Protein AF-A0A534NBB2-F1 (afdb_monomer_lite)

Secondary structure (DSSP, 8-state):
----------------------------------------------PPEEEEEEESS-TTTHHHHHHHHHHS-S-EEEEEEE----SSHHHHHHHHHHTT-

pLDDT: mean 70.4, std 22.61, range [32.28, 94.25]

Sequence (101 aa):
MDRPASGHGATRAGCRGVSEQDKRSRQWRFQPFRLCPRTQKARIRAVKLSILVPVFNEAKSLEIAIRRVRSVRLPKEIIVIDDGSTDGSRQILERLQREAR

Structure (mmCIF, N/CA/C/O backbone):
data_AF-A0A534NBB2-F1
#
_entry.id   AF-A0A534NBB2-F1
#
loop_
_atom_site.group_PDB
_atom_site.id
_atom_site.type_symbol
_atom_site.label_atom_id
_atom_site.label_alt_id
_atom_site.label_comp_id
_atom_site.label_asym_id
_atom_site.label_entity_id
_atom_site.label_seq_id
_atom_site.pdbx_PDB_ins_code
_atom_site.Cartn_x
_atom_site.Cartn_y
_atom_site.Cartn_z
_atom_site.occupancy
_atom_site.B_iso_or_equiv
_atom_site.auth_seq_id
_atom_site.auth_comp_id
_atom_site.auth_asym_id
_atom_site.auth_atom_id
_atom_site.pdbx_PDB_model_num
ATOM 1 N N . MET A 1 1 ? 17.155 -41.235 -82.543 1.00 44.22 1 MET A N 1
ATOM 2 C CA . MET A 1 1 ? 18.599 -41.374 -82.306 1.00 44.22 1 MET A CA 1
ATOM 3 C C . MET A 1 1 ? 18.851 -41.139 -80.835 1.00 44.22 1 MET A C 1
ATOM 5 O O . MET A 1 1 ? 18.286 -40.210 -80.278 1.00 44.22 1 MET A O 1
ATOM 9 N N . ASP A 1 2 ? 19.630 -42.053 -80.274 1.00 46.06 2 ASP A N 1
ATOM 10 C CA . ASP A 1 2 ? 20.335 -42.019 -78.996 1.00 46.06 2 ASP A CA 1
ATOM 11 C C . ASP A 1 2 ? 19.592 -42.072 -77.656 1.00 46.06 2 ASP A C 1
ATOM 13 O O . ASP A 1 2 ? 18.467 -41.628 -77.454 1.00 46.06 2 ASP A O 1
ATOM 17 N N . ARG A 1 3 ? 20.282 -42.807 -76.783 1.00 39.81 3 ARG A N 1
ATOM 18 C CA . ARG A 1 3 ? 19.869 -43.550 -75.596 1.00 39.81 3 ARG A CA 1
ATOM 19 C C . ARG A 1 3 ? 19.894 -42.693 -74.315 1.00 39.81 3 ARG A C 1
ATOM 21 O O . ARG A 1 3 ? 20.428 -41.590 -74.322 1.00 39.81 3 ARG A O 1
ATOM 28 N N . PRO A 1 4 ? 19.350 -43.234 -73.207 1.00 54.62 4 PRO A N 1
ATOM 29 C CA . PRO A 1 4 ? 19.020 -42.521 -71.979 1.00 54.62 4 PRO A CA 1
ATOM 30 C C . PRO A 1 4 ? 20.171 -42.491 -70.963 1.00 54.62 4 PRO A C 1
ATOM 32 O O . PRO A 1 4 ? 21.079 -43.318 -70.995 1.00 54.62 4 PRO A O 1
ATOM 35 N N . ALA A 1 5 ? 20.048 -41.606 -69.977 1.00 46.16 5 ALA A N 1
ATOM 36 C CA . ALA A 1 5 ? 20.725 -41.673 -68.684 1.00 46.16 5 ALA A CA 1
ATOM 37 C C . ALA A 1 5 ? 19.787 -41.010 -67.657 1.00 46.16 5 ALA A C 1
ATOM 39 O O . ALA A 1 5 ? 19.167 -40.004 -67.974 1.00 46.16 5 ALA A O 1
ATOM 40 N N . SER A 1 6 ? 19.5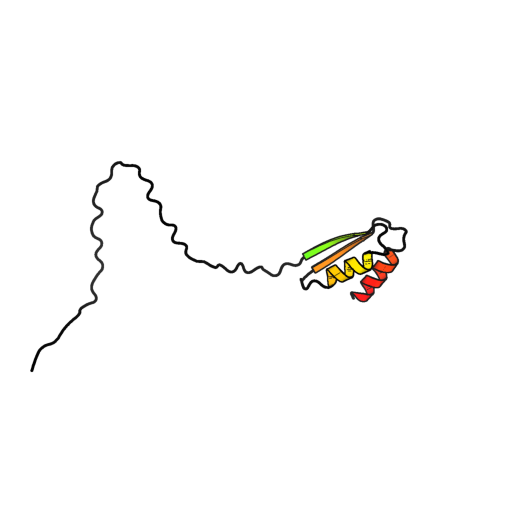87 -41.446 -66.419 1.00 44.94 6 SER A N 1
ATOM 41 C CA . SER A 1 6 ? 20.054 -42.591 -65.636 1.00 44.94 6 SER A CA 1
ATOM 42 C C . SER A 1 6 ? 19.583 -42.326 -64.196 1.00 44.94 6 SER A C 1
ATOM 44 O O . SER A 1 6 ? 19.673 -41.183 -63.755 1.00 44.94 6 SER A O 1
ATOM 46 N N . GLY A 1 7 ? 19.179 -43.360 -63.447 1.00 36.94 7 GLY A N 1
ATOM 47 C CA . GLY A 1 7 ? 19.052 -43.311 -61.974 1.00 36.94 7 GLY A CA 1
ATOM 48 C C . GLY A 1 7 ? 17.633 -43.605 -61.482 1.00 36.94 7 GLY A C 1
ATOM 49 O O . GLY A 1 7 ? 16.835 -42.688 -61.360 1.00 36.94 7 GLY A O 1
ATOM 50 N N . HIS A 1 8 ? 17.200 -44.868 -61.367 1.00 33.50 8 HIS A N 1
ATOM 51 C CA . HIS A 1 8 ? 17.470 -45.799 -60.247 1.00 33.50 8 HIS A CA 1
ATOM 52 C C . HIS A 1 8 ? 17.150 -45.156 -58.885 1.00 33.50 8 HIS A C 1
ATOM 54 O O . HIS A 1 8 ? 17.753 -44.160 -58.519 1.00 33.50 8 HIS A O 1
ATOM 60 N N . GLY A 1 9 ? 16.250 -45.656 -58.048 1.00 33.12 9 GLY A N 1
ATOM 61 C CA . GLY A 1 9 ? 15.703 -46.999 -57.934 1.00 33.12 9 GLY A CA 1
ATOM 62 C C . GLY A 1 9 ? 15.494 -47.229 -56.441 1.00 33.12 9 GLY A C 1
ATOM 63 O O . GLY A 1 9 ? 16.452 -47.316 -55.678 1.00 33.12 9 GLY A O 1
ATOM 64 N N . ALA A 1 10 ? 14.238 -47.256 -56.011 1.00 44.78 10 ALA A N 1
ATOM 65 C CA . ALA A 1 10 ? 13.882 -47.623 -54.654 1.00 44.78 10 ALA A CA 1
ATOM 66 C C . ALA A 1 10 ? 14.076 -49.133 -54.484 1.00 44.78 10 ALA A C 1
ATOM 68 O O . ALA A 1 10 ? 13.303 -49.896 -55.050 1.00 44.78 10 ALA A O 1
ATOM 69 N N . TH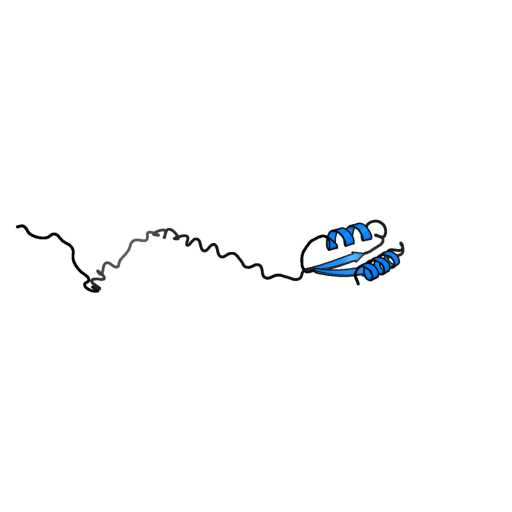R A 1 11 ? 15.046 -49.574 -53.676 1.00 36.19 11 THR A N 1
ATOM 70 C CA . THR A 1 11 ? 15.009 -50.923 -53.091 1.00 36.19 11 THR A CA 1
ATOM 71 C C . THR A 1 11 ? 15.746 -51.026 -51.758 1.00 36.19 11 THR A C 1
ATOM 73 O O . THR A 1 11 ? 16.954 -50.837 -51.681 1.00 36.19 11 THR A O 1
ATOM 76 N N . ARG A 1 12 ? 14.962 -51.498 -50.784 1.00 35.81 12 ARG A N 1
ATOM 77 C CA . ARG A 1 12 ? 15.247 -52.527 -49.772 1.00 35.81 12 ARG A CA 1
ATOM 78 C C . ARG A 1 12 ? 16.215 -52.237 -48.622 1.00 35.81 12 ARG A C 1
ATOM 80 O O . ARG A 1 12 ? 17.417 -52.054 -48.765 1.00 35.81 12 ARG A O 1
ATOM 87 N N . ALA A 1 13 ? 15.608 -52.404 -47.448 1.00 47.81 13 ALA A N 1
ATOM 88 C CA . ALA A 1 13 ? 16.199 -52.840 -46.200 1.00 47.81 13 ALA A CA 1
ATOM 89 C C . ALA A 1 13 ? 17.276 -53.920 -46.384 1.00 47.81 13 ALA A C 1
ATOM 91 O O . ALA A 1 13 ? 17.102 -54.889 -47.125 1.00 47.81 13 ALA A O 1
ATOM 92 N N . GLY A 1 14 ? 18.355 -53.766 -45.626 1.00 35.59 14 GLY A N 1
ATOM 93 C CA . GLY A 1 14 ? 19.404 -54.759 -45.484 1.00 35.59 14 GLY A CA 1
ATOM 94 C C . GLY A 1 14 ? 20.122 -54.558 -44.160 1.00 35.59 14 GLY A C 1
ATOM 95 O O . GLY A 1 14 ? 21.152 -53.895 -44.107 1.00 35.59 14 GLY A O 1
ATOM 96 N N . CYS A 1 15 ? 19.574 -55.134 -43.089 1.00 41.75 15 CYS A N 1
ATOM 97 C CA . CYS A 1 15 ? 20.339 -55.435 -41.886 1.00 41.75 15 CYS A CA 1
ATOM 98 C C . CYS A 1 15 ? 21.465 -56.397 -42.278 1.00 41.75 15 CYS A C 1
ATOM 100 O O . CYS A 1 15 ? 21.186 -57.513 -42.714 1.00 41.75 15 CYS A O 1
ATOM 102 N N . ARG A 1 16 ? 22.728 -55.987 -42.135 1.00 39.84 16 ARG A N 1
ATOM 103 C CA . ARG A 1 16 ? 23.869 -56.904 -42.197 1.00 39.84 16 ARG A CA 1
ATOM 104 C C . ARG A 1 16 ? 24.929 -56.517 -41.174 1.00 39.84 16 ARG A C 1
ATOM 106 O O . ARG A 1 16 ? 25.511 -55.445 -41.266 1.00 39.84 16 ARG A O 1
ATOM 113 N N . GLY A 1 17 ? 25.180 -57.457 -40.265 1.00 40.16 17 GLY A N 1
ATOM 114 C CA . GLY A 1 17 ? 26.494 -57.705 -39.681 1.00 40.16 17 GLY A CA 1
ATOM 115 C C . GLY A 1 17 ? 26.858 -56.879 -38.457 1.00 40.16 17 GLY A C 1
ATOM 116 O O . GLY A 1 17 ? 27.567 -55.886 -38.566 1.00 40.16 17 GLY A O 1
ATOM 117 N N . VAL A 1 18 ? 26.473 -57.366 -37.278 1.00 46.41 18 VAL A N 1
ATOM 118 C CA . VAL A 1 18 ? 27.277 -57.165 -36.067 1.00 46.41 18 VAL A CA 1
ATOM 119 C C . VAL A 1 18 ? 28.523 -58.031 -36.248 1.00 46.41 18 VAL A C 1
ATOM 121 O O . VAL A 1 18 ? 28.411 -59.254 -36.255 1.00 46.41 18 VAL A O 1
ATOM 124 N N . SER A 1 19 ? 29.690 -57.420 -36.465 1.00 39.44 19 SER A N 1
ATOM 125 C CA . SER A 1 19 ? 30.956 -58.145 -36.381 1.00 39.44 19 SER A CA 1
ATOM 126 C C . SER A 1 19 ? 31.465 -58.111 -34.948 1.00 39.44 19 SER A C 1
ATOM 128 O O . SER A 1 19 ? 31.729 -57.060 -34.363 1.00 39.44 19 SER A O 1
ATOM 130 N N . GLU A 1 20 ? 31.579 -59.318 -34.433 1.00 53.78 20 GLU A N 1
ATOM 131 C CA . GLU A 1 20 ? 32.009 -59.777 -33.129 1.00 53.78 20 GLU A CA 1
ATOM 132 C C . GLU A 1 20 ? 33.484 -59.445 -32.860 1.00 53.78 20 GLU A C 1
ATOM 134 O O . GLU A 1 20 ? 34.362 -60.297 -32.918 1.00 53.78 20 GLU A O 1
ATOM 139 N N . GLN A 1 21 ? 33.777 -58.174 -32.594 1.00 48.97 21 GLN A N 1
ATOM 140 C CA . GLN A 1 21 ? 35.033 -57.765 -31.958 1.00 48.97 21 GLN A CA 1
ATOM 141 C C . GLN A 1 21 ? 34.726 -56.938 -30.713 1.00 48.97 21 GLN A C 1
ATOM 143 O O . GLN A 1 21 ? 35.084 -55.774 -30.551 1.00 48.97 21 GLN A O 1
ATOM 148 N N . ASP A 1 22 ? 34.027 -57.618 -29.811 1.00 43.59 22 ASP A N 1
ATOM 149 C CA . ASP A 1 22 ? 34.172 -57.433 -28.381 1.00 43.59 22 ASP A CA 1
ATOM 150 C C . ASP A 1 22 ? 35.614 -57.796 -27.996 1.00 43.59 22 ASP A C 1
ATOM 152 O O . ASP A 1 22 ? 36.012 -58.955 -28.120 1.00 43.59 22 ASP A O 1
ATOM 156 N N . LYS A 1 23 ? 36.403 -56.806 -27.563 1.00 40.84 23 LYS A N 1
ATOM 157 C CA . LYS A 1 23 ? 37.127 -56.827 -26.276 1.00 40.84 23 LYS A CA 1
ATOM 158 C C . LYS A 1 23 ? 38.218 -55.757 -26.225 1.00 40.84 23 LYS A C 1
ATOM 160 O O . LYS A 1 23 ? 39.239 -55.831 -26.895 1.00 40.84 23 LYS A O 1
ATOM 165 N N . ARG A 1 24 ? 38.032 -54.853 -25.260 1.00 46.19 24 ARG A N 1
ATOM 166 C CA . ARG A 1 24 ? 39.070 -54.076 -24.562 1.00 46.19 24 ARG A CA 1
ATOM 167 C C . ARG A 1 24 ? 39.835 -53.046 -25.396 1.00 46.19 24 ARG A C 1
ATOM 169 O O . ARG A 1 24 ? 40.967 -53.255 -25.806 1.00 46.19 24 ARG A O 1
ATOM 176 N N . SER A 1 25 ? 39.337 -51.820 -25.368 1.00 42.38 25 SER A N 1
ATOM 177 C CA . SER A 1 25 ? 40.137 -50.741 -24.778 1.00 42.38 25 SER A CA 1
ATOM 178 C C . SER A 1 25 ? 39.248 -49.547 -24.470 1.00 42.38 25 SER A C 1
ATOM 180 O O . SER A 1 25 ? 38.464 -49.062 -25.278 1.00 42.38 25 SER A O 1
ATOM 182 N N . ARG A 1 26 ? 39.325 -49.135 -23.210 1.00 51.12 26 ARG A N 1
ATOM 183 C CA . ARG A 1 26 ? 38.638 -47.985 -22.648 1.00 51.12 26 ARG A CA 1
ATOM 184 C C . ARG A 1 26 ? 39.087 -46.736 -23.398 1.00 51.12 26 ARG A C 1
ATOM 186 O O . ARG A 1 26 ? 40.199 -46.269 -23.185 1.00 51.12 26 ARG A O 1
ATOM 193 N N . GLN A 1 27 ? 38.208 -46.158 -24.202 1.00 38.22 27 GLN A N 1
ATOM 194 C CA . GLN A 1 27 ? 38.352 -44.768 -24.596 1.00 38.22 27 GLN A CA 1
ATOM 195 C C . GLN A 1 27 ? 36.969 -44.143 -24.658 1.00 38.22 27 GLN A C 1
ATOM 197 O O . GLN A 1 27 ? 36.127 -44.515 -25.473 1.00 38.22 27 GLN A O 1
ATOM 202 N N . TRP A 1 28 ? 36.726 -43.233 -23.719 1.00 34.44 28 TRP A N 1
ATOM 203 C CA . TRP A 1 28 ? 35.549 -42.383 -23.673 1.00 34.44 28 TRP A CA 1
ATOM 204 C C . TRP A 1 28 ? 35.426 -41.639 -25.005 1.00 34.44 28 TRP A C 1
ATOM 206 O O . TRP A 1 28 ? 36.028 -40.586 -25.204 1.00 34.44 28 TRP A O 1
ATOM 216 N N . ARG A 1 29 ? 34.646 -42.190 -25.939 1.00 39.47 29 ARG A N 1
ATOM 217 C CA . ARG A 1 29 ? 34.158 -41.437 -27.089 1.00 39.47 29 ARG A CA 1
ATOM 218 C C . ARG A 1 29 ? 33.148 -40.445 -26.546 1.00 39.47 29 ARG A C 1
ATOM 220 O O . ARG A 1 29 ? 31.988 -40.788 -26.326 1.00 39.47 29 ARG A O 1
ATOM 227 N N . PHE A 1 30 ? 33.639 -39.232 -26.301 1.00 42.97 30 PHE A N 1
ATOM 228 C CA . PHE A 1 30 ? 32.845 -38.014 -26.258 1.00 42.97 30 PHE A CA 1
ATOM 229 C C . PHE A 1 30 ? 31.751 -38.131 -27.318 1.00 42.97 30 PHE A C 1
ATOM 231 O O . PHE A 1 30 ? 32.023 -38.095 -28.518 1.00 42.97 30 PHE A O 1
ATOM 238 N N . GLN A 1 31 ? 30.513 -38.328 -26.879 1.00 52.78 31 GLN A N 1
ATOM 239 C CA . GLN A 1 31 ? 29.392 -38.018 -27.740 1.00 52.78 31 GLN A CA 1
ATOM 240 C C . GLN A 1 31 ? 29.413 -36.496 -27.841 1.00 52.78 31 GLN A C 1
ATOM 242 O O . GLN A 1 31 ? 29.282 -35.849 -26.797 1.00 52.78 31 GLN A O 1
ATOM 247 N N . PRO A 1 32 ? 29.610 -35.884 -29.026 1.00 40.91 32 PRO A N 1
ATOM 248 C CA . PRO A 1 32 ? 29.219 -34.500 -29.160 1.00 40.91 32 PRO A CA 1
ATOM 249 C C . PRO A 1 32 ? 27.726 -34.535 -28.888 1.00 40.91 32 PRO A C 1
ATOM 251 O O . PRO A 1 32 ? 26.956 -35.131 -29.645 1.00 40.91 32 PRO A O 1
ATOM 254 N N . PHE A 1 33 ? 27.348 -34.006 -27.729 1.00 42.03 33 PHE A N 1
ATOM 255 C CA . PHE A 1 33 ? 25.970 -33.754 -27.387 1.00 42.03 33 PHE A CA 1
ATOM 256 C C . PHE A 1 33 ? 25.438 -32.969 -28.582 1.00 42.03 33 PHE A C 1
ATOM 258 O O . PHE A 1 33 ? 25.811 -31.813 -28.782 1.00 42.03 33 PHE A O 1
ATOM 265 N N . ARG A 1 34 ? 24.679 -33.622 -29.471 1.00 43.66 34 ARG A N 1
ATOM 266 C CA . ARG A 1 34 ? 23.935 -32.903 -30.494 1.00 43.66 34 ARG A CA 1
ATOM 267 C C . ARG A 1 34 ? 22.990 -32.048 -29.677 1.00 43.66 34 ARG A C 1
ATOM 269 O O . ARG A 1 34 ? 21.993 -32.555 -29.167 1.00 43.66 34 ARG A O 1
ATOM 276 N N . LEU A 1 35 ? 23.348 -30.781 -29.493 1.00 52.41 35 LEU A N 1
ATOM 277 C CA . LEU A 1 35 ? 22.420 -29.760 -29.064 1.00 52.41 35 LEU A CA 1
ATOM 278 C C . LEU A 1 35 ? 21.295 -29.799 -30.097 1.00 52.41 35 LEU A C 1
ATOM 280 O O . LEU A 1 35 ? 21.392 -29.205 -31.165 1.00 52.41 35 LEU A O 1
ATOM 284 N N . CYS A 1 36 ? 20.226 -30.535 -29.802 1.00 32.28 36 CYS A N 1
ATOM 285 C CA . CYS A 1 36 ? 18.929 -30.113 -30.281 1.00 32.28 36 CYS A CA 1
ATOM 286 C C . CYS A 1 36 ? 18.744 -28.718 -29.685 1.00 32.28 36 CYS A C 1
ATOM 288 O O . CYS A 1 36 ? 18.704 -28.617 -28.454 1.00 32.28 36 CYS A O 1
ATOM 290 N N . PRO A 1 37 ? 18.613 -27.650 -30.487 1.00 49.69 37 PRO A N 1
ATOM 291 C CA . PRO A 1 37 ? 18.129 -26.391 -29.970 1.00 49.69 37 PRO A CA 1
ATOM 292 C C . PRO A 1 37 ? 16.635 -26.599 -29.720 1.00 49.69 37 PRO A C 1
ATOM 294 O O . PRO A 1 37 ? 15.776 -26.136 -30.465 1.00 49.69 37 PRO A O 1
ATOM 297 N N . ARG A 1 38 ? 16.290 -27.349 -28.668 1.00 53.22 38 ARG A N 1
ATOM 298 C CA . ARG A 1 38 ? 14.984 -27.199 -28.048 1.00 53.22 38 ARG A CA 1
ATOM 299 C C . ARG A 1 38 ? 15.057 -25.867 -27.327 1.00 53.22 38 ARG A C 1
ATOM 301 O O . ARG A 1 38 ? 15.270 -25.809 -26.122 1.00 53.22 38 ARG A O 1
ATOM 308 N N . THR A 1 39 ? 14.860 -24.791 -28.084 1.00 60.56 39 THR A N 1
ATOM 309 C CA . THR A 1 39 ? 14.391 -23.511 -27.563 1.00 60.56 39 THR A CA 1
ATOM 310 C C . THR A 1 39 ? 12.976 -23.756 -27.061 1.00 60.56 39 THR A C 1
ATOM 312 O O . THR A 1 39 ? 11.979 -23.365 -27.665 1.00 60.56 39 THR A O 1
ATOM 315 N N . GLN A 1 40 ? 12.869 -24.518 -25.978 1.00 61.16 40 GLN A N 1
ATOM 316 C CA . GLN A 1 40 ? 11.627 -24.728 -25.282 1.00 61.16 40 GLN A CA 1
ATOM 317 C C . GLN A 1 40 ? 11.393 -23.397 -24.581 1.00 61.16 40 GLN A C 1
ATOM 319 O O . GLN A 1 40 ? 11.908 -23.159 -23.494 1.00 61.16 40 GLN A O 1
ATOM 324 N N . LYS A 1 41 ? 10.698 -22.477 -25.267 1.00 59.97 41 LYS A N 1
ATOM 325 C CA . LYS A 1 41 ? 10.099 -21.292 -24.653 1.00 59.97 41 LYS A CA 1
ATOM 326 C C . LYS A 1 41 ? 9.370 -21.812 -23.423 1.00 59.97 41 LYS A C 1
ATOM 328 O O . LYS A 1 41 ? 8.307 -22.423 -23.557 1.00 59.97 41 LYS A O 1
ATOM 333 N N . ALA A 1 42 ? 9.970 -21.648 -22.248 1.00 65.12 42 ALA A N 1
ATOM 334 C CA . ALA A 1 42 ? 9.301 -21.934 -21.001 1.00 65.12 42 ALA A CA 1
ATOM 335 C C . ALA A 1 42 ? 8.062 -21.045 -21.021 1.00 65.12 42 ALA A C 1
ATOM 337 O O . ALA A 1 42 ? 8.160 -19.818 -20.982 1.00 65.12 42 ALA A O 1
ATOM 338 N N . ARG A 1 43 ? 6.890 -21.651 -21.219 1.00 67.25 43 ARG A N 1
ATOM 339 C CA . ARG A 1 43 ? 5.630 -20.937 -21.072 1.00 67.25 43 ARG A CA 1
ATOM 340 C C . ARG A 1 43 ? 5.548 -20.628 -19.588 1.00 67.25 43 ARG A C 1
ATOM 342 O O . ARG A 1 43 ? 5.112 -21.483 -18.822 1.00 67.25 43 ARG A O 1
ATOM 349 N N . ILE A 1 44 ? 6.034 -19.455 -19.180 1.00 69.44 44 ILE A N 1
ATOM 350 C CA . ILE A 1 44 ? 5.782 -18.944 -17.838 1.00 69.44 44 ILE A CA 1
ATOM 351 C C . ILE A 1 44 ? 4.264 -18.850 -17.756 1.00 69.44 44 ILE A C 1
ATOM 353 O O . ILE A 1 44 ? 3.640 -18.013 -18.411 1.00 69.44 44 ILE A O 1
ATOM 357 N N . ARG A 1 45 ? 3.653 -19.811 -17.057 1.00 73.62 45 ARG A N 1
ATOM 358 C CA . ARG A 1 45 ? 2.234 -19.734 -16.726 1.00 73.62 45 ARG A CA 1
ATOM 359 C C . ARG A 1 45 ? 2.049 -18.418 -15.982 1.00 73.62 45 ARG A C 1
ATOM 361 O O . ARG A 1 45 ? 2.896 -18.065 -15.165 1.00 73.62 45 ARG A O 1
ATOM 368 N N . ALA A 1 46 ? 0.986 -17.684 -16.289 1.00 77.69 46 ALA A N 1
ATOM 369 C CA . ALA A 1 46 ? 0.670 -16.474 -15.548 1.00 77.69 46 ALA A CA 1
ATOM 370 C C . ALA A 1 46 ? 0.488 -16.855 -14.069 1.00 77.69 46 ALA A C 1
ATOM 372 O O . ALA A 1 46 ? -0.454 -17.566 -13.724 1.00 77.69 46 ALA A O 1
ATOM 373 N N . VAL A 1 47 ? 1.437 -16.453 -13.224 1.00 87.25 47 VAL A N 1
ATOM 374 C CA . VAL A 1 47 ? 1.392 -16.655 -11.773 1.00 87.25 47 VAL A CA 1
ATOM 375 C C . VAL A 1 47 ? 0.767 -15.426 -11.124 1.00 87.25 47 VAL A C 1
ATOM 377 O O . VAL A 1 47 ? 1.019 -14.299 -11.555 1.00 87.25 47 VAL A O 1
ATOM 380 N N . LYS A 1 48 ? -0.057 -15.639 -10.095 1.00 89.25 48 LYS A N 1
ATOM 381 C CA . LYS A 1 48 ? -0.552 -14.560 -9.236 1.00 89.25 48 LYS A CA 1
ATOM 382 C C . LYS A 1 48 ? 0.451 -14.364 -8.100 1.00 89.25 48 LYS A C 1
ATOM 384 O O . LYS A 1 48 ? 0.780 -15.325 -7.412 1.00 89.25 48 LYS A O 1
ATOM 389 N N . LEU A 1 49 ? 0.950 -13.144 -7.930 1.00 92.44 49 LEU A N 1
ATOM 390 C CA . LEU A 1 49 ? 1.905 -12.795 -6.878 1.00 92.44 49 LEU A CA 1
ATOM 391 C C . LEU A 1 49 ? 1.170 -12.273 -5.638 1.00 92.44 49 LEU A C 1
ATOM 393 O O . LEU A 1 49 ? 0.497 -11.249 -5.724 1.00 92.44 49 LEU A O 1
ATOM 397 N N . SER A 1 50 ? 1.336 -12.921 -4.488 1.00 94.06 50 SER A N 1
ATOM 398 C CA . SER A 1 50 ? 0.869 -12.385 -3.203 1.00 94.06 50 SER A CA 1
ATOM 399 C C . SER A 1 50 ? 1.990 -11.600 -2.528 1.00 94.06 50 SER A C 1
ATOM 401 O O . SER A 1 50 ? 3.097 -12.110 -2.368 1.00 94.06 50 SER A O 1
ATOM 403 N N . ILE A 1 51 ? 1.712 -10.353 -2.156 1.00 93.94 51 ILE A N 1
ATOM 404 C CA . ILE A 1 51 ? 2.667 -9.418 -1.557 1.00 93.94 51 ILE A CA 1
ATOM 405 C C . ILE A 1 51 ? 2.173 -9.076 -0.157 1.00 93.94 51 ILE A C 1
ATOM 407 O O . ILE A 1 51 ? 1.092 -8.510 -0.006 1.00 93.94 51 ILE A O 1
ATOM 411 N N . LEU A 1 52 ? 2.977 -9.404 0.850 1.00 94.25 52 LEU A N 1
ATOM 412 C CA . LEU A 1 52 ? 2.733 -9.024 2.235 1.00 94.25 52 LEU A CA 1
ATOM 413 C C . LEU A 1 52 ? 3.487 -7.729 2.545 1.00 94.25 52 LEU A C 1
ATOM 415 O O . LEU A 1 52 ? 4.692 -7.657 2.307 1.00 94.25 52 LEU A O 1
ATOM 419 N N . VAL A 1 53 ? 2.792 -6.726 3.072 1.00 92.56 53 VAL A N 1
ATOM 420 C CA . VAL A 1 53 ? 3.381 -5.437 3.454 1.00 92.56 53 VAL A CA 1
ATOM 421 C C . VAL A 1 53 ? 3.133 -5.214 4.948 1.00 92.56 53 VAL A C 1
ATOM 423 O O . VAL A 1 53 ? 2.023 -4.823 5.312 1.00 92.56 53 VAL A O 1
ATOM 426 N N . PRO A 1 54 ? 4.112 -5.498 5.826 1.00 91.06 54 PRO A N 1
ATOM 427 C CA . PRO A 1 54 ? 4.033 -5.080 7.220 1.00 91.06 54 PRO A CA 1
ATOM 428 C C . PRO A 1 54 ? 4.177 -3.556 7.303 1.00 91.06 54 PRO A C 1
ATOM 430 O O . PRO A 1 54 ? 5.006 -2.971 6.607 1.00 91.06 54 PRO A O 1
ATOM 433 N N . VAL A 1 55 ? 3.359 -2.919 8.133 1.00 89.88 55 VAL A N 1
ATOM 434 C CA . VAL A 1 55 ? 3.322 -1.467 8.322 1.00 89.88 55 VAL A CA 1
ATOM 435 C C . VAL A 1 55 ? 3.434 -1.169 9.807 1.00 89.88 55 VAL A C 1
ATOM 437 O O . VAL A 1 55 ? 2.612 -1.627 10.600 1.00 89.88 55 VAL A O 1
ATOM 440 N N . PHE A 1 56 ? 4.451 -0.384 10.158 1.00 89.19 56 PHE A N 1
ATOM 441 C CA . PHE A 1 56 ? 4.631 0.178 11.488 1.00 89.19 56 PHE A CA 1
ATOM 442 C C . PHE A 1 56 ? 5.190 1.594 11.365 1.00 89.19 56 PHE A C 1
ATOM 444 O O . PHE A 1 56 ? 6.325 1.786 10.935 1.00 89.19 56 PHE A O 1
ATOM 451 N N . ASN A 1 57 ? 4.391 2.587 11.742 1.00 87.94 57 ASN A N 1
ATOM 452 C CA . ASN A 1 57 ? 4.775 3.999 11.736 1.00 87.94 57 ASN A CA 1
ATOM 453 C C . ASN A 1 57 ? 5.330 4.529 10.387 1.00 87.94 57 ASN A C 1
ATOM 455 O O . ASN A 1 57 ? 6.302 5.289 10.351 1.00 87.94 57 ASN A O 1
ATOM 459 N N . GLU A 1 58 ? 4.717 4.127 9.263 1.00 85.38 58 GLU A N 1
ATOM 460 C CA . GLU A 1 58 ? 5.142 4.504 7.905 1.00 85.38 58 GLU A CA 1
ATOM 461 C C . GLU A 1 58 ? 4.203 5.494 7.185 1.00 85.38 58 GLU A C 1
ATOM 463 O O . GLU A 1 58 ? 4.222 5.573 5.953 1.00 85.38 58 GLU A O 1
ATOM 468 N N . ALA A 1 59 ? 3.406 6.299 7.892 1.00 85.62 59 ALA A N 1
ATOM 469 C CA . ALA A 1 59 ? 2.368 7.149 7.291 1.00 85.62 59 ALA A CA 1
ATOM 470 C C . ALA A 1 59 ? 2.848 8.001 6.095 1.00 85.62 59 ALA A C 1
ATOM 472 O O . ALA A 1 59 ? 2.115 8.199 5.127 1.00 85.62 59 ALA A O 1
ATOM 473 N N . LYS A 1 60 ? 4.101 8.475 6.111 1.00 87.06 60 LYS A N 1
ATOM 474 C CA . LYS A 1 60 ? 4.677 9.292 5.024 1.00 87.06 60 LYS A CA 1
ATOM 475 C C . LYS A 1 60 ? 5.085 8.484 3.785 1.00 87.06 60 LYS A C 1
ATOM 477 O O . LYS A 1 60 ? 5.047 9.010 2.675 1.00 87.06 60 LYS A O 1
ATOM 482 N N . SER A 1 61 ? 5.494 7.232 3.965 1.00 86.12 61 SER A N 1
ATOM 483 C CA . SER A 1 61 ? 6.081 6.392 2.909 1.00 86.12 61 SER A CA 1
ATOM 484 C C . SER A 1 61 ? 5.083 5.394 2.325 1.00 86.12 61 SER A C 1
ATOM 486 O O . SER A 1 61 ? 5.198 5.006 1.159 1.00 86.12 61 SER A O 1
ATOM 488 N N . LEU A 1 62 ? 4.071 5.029 3.111 1.00 89.88 62 LEU A N 1
ATOM 489 C CA . LEU A 1 62 ? 3.094 3.991 2.812 1.00 89.88 62 LEU A CA 1
ATOM 490 C C . LEU A 1 62 ? 2.365 4.213 1.483 1.00 89.88 62 LEU A C 1
ATOM 492 O O . LEU A 1 62 ? 2.281 3.316 0.645 1.00 89.88 62 LEU A O 1
ATOM 496 N N . GLU A 1 63 ? 1.886 5.433 1.244 1.00 90.12 63 GLU A N 1
ATOM 497 C CA . GLU A 1 63 ? 1.167 5.774 0.014 1.00 90.12 63 GLU A CA 1
ATOM 498 C C . GLU A 1 63 ? 2.047 5.613 -1.232 1.00 90.12 63 GLU A C 1
ATOM 500 O O . GLU A 1 63 ? 1.615 5.064 -2.250 1.00 90.12 63 GLU A O 1
ATOM 505 N N . ILE A 1 64 ? 3.309 6.038 -1.144 1.00 92.75 64 ILE A N 1
ATOM 506 C CA . ILE A 1 64 ? 4.274 5.928 -2.240 1.00 92.75 64 ILE A CA 1
ATOM 507 C C . ILE A 1 64 ? 4.583 4.453 -2.513 1.00 92.75 64 ILE A C 1
ATOM 509 O O . ILE A 1 64 ? 4.591 4.032 -3.674 1.00 92.75 64 ILE A O 1
ATOM 513 N N . ALA A 1 65 ? 4.805 3.659 -1.462 1.00 91.06 65 ALA A N 1
ATOM 514 C CA . ALA A 1 65 ? 5.091 2.234 -1.573 1.00 91.06 65 ALA A CA 1
ATOM 515 C C . ALA A 1 65 ? 3.935 1.480 -2.247 1.00 91.06 65 ALA A C 1
ATOM 517 O O . ALA A 1 65 ? 4.139 0.821 -3.270 1.00 91.06 65 ALA A O 1
ATOM 518 N N . ILE A 1 66 ? 2.704 1.648 -1.755 1.00 91.81 66 ILE A N 1
ATOM 519 C CA . ILE A 1 66 ? 1.523 0.975 -2.309 1.00 91.81 66 ILE A CA 1
ATOM 520 C C . ILE A 1 66 ? 1.281 1.385 -3.766 1.00 91.81 66 ILE A C 1
ATOM 522 O O . ILE A 1 66 ? 1.026 0.522 -4.610 1.00 91.81 66 ILE A O 1
ATOM 526 N N . ARG A 1 67 ? 1.426 2.671 -4.114 1.00 91.88 67 ARG A N 1
ATOM 527 C CA . ARG A 1 67 ? 1.292 3.134 -5.508 1.00 91.88 67 ARG A CA 1
ATOM 528 C C . ARG A 1 67 ? 2.332 2.510 -6.437 1.00 91.88 67 ARG A C 1
ATOM 530 O O . ARG A 1 67 ? 1.981 2.078 -7.536 1.00 91.88 67 ARG A O 1
ATOM 537 N N . ARG A 1 68 ? 3.591 2.411 -5.999 1.00 93.25 68 ARG A N 1
ATOM 538 C CA . ARG A 1 68 ? 4.665 1.755 -6.766 1.00 93.25 68 ARG A CA 1
ATOM 539 C C . ARG A 1 68 ? 4.401 0.264 -6.956 1.00 93.25 68 ARG A C 1
ATOM 541 O O . ARG A 1 68 ? 4.586 -0.256 -8.050 1.00 93.25 68 ARG A O 1
ATOM 548 N N . VAL A 1 69 ? 3.920 -0.425 -5.925 1.00 91.00 69 VAL A N 1
ATOM 549 C CA . VAL A 1 69 ? 3.569 -1.847 -6.042 1.00 91.00 69 VAL A CA 1
ATOM 550 C C . VAL A 1 69 ? 2.381 -2.036 -6.990 1.00 91.00 69 VAL A C 1
ATOM 552 O O . VAL A 1 69 ? 2.400 -2.949 -7.821 1.00 91.00 69 VAL A O 1
ATOM 555 N N . ARG A 1 70 ? 1.368 -1.160 -6.940 1.00 90.69 70 ARG A N 1
ATOM 556 C CA . ARG A 1 70 ? 0.200 -1.202 -7.840 1.00 90.69 70 ARG A CA 1
ATOM 557 C C . ARG A 1 70 ? 0.551 -0.919 -9.305 1.00 90.69 70 ARG A C 1
ATOM 559 O O . ARG A 1 70 ? -0.080 -1.508 -10.176 1.00 90.69 70 ARG A O 1
ATOM 566 N N . SER A 1 71 ? 1.552 -0.084 -9.596 1.00 92.88 71 SER A N 1
ATOM 567 C CA . SER A 1 71 ? 1.897 0.290 -10.981 1.00 92.88 71 SER A CA 1
ATOM 568 C C . SER A 1 71 ? 2.503 -0.852 -11.809 1.00 92.88 71 SER A C 1
ATOM 570 O O . SER A 1 71 ? 2.431 -0.840 -13.039 1.00 92.88 71 SER A O 1
ATOM 572 N N . VAL A 1 72 ? 3.076 -1.868 -11.158 1.00 91.69 72 VAL A N 1
ATOM 573 C CA . VAL A 1 72 ? 3.667 -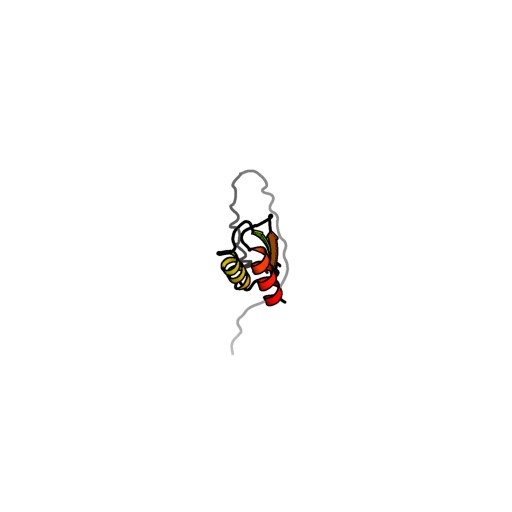3.020 -11.850 1.00 91.69 72 VAL A CA 1
ATOM 574 C C . VAL A 1 72 ? 2.560 -3.865 -12.507 1.00 91.69 72 VAL A C 1
ATOM 576 O O . VAL A 1 72 ? 1.645 -4.338 -11.837 1.00 91.69 72 VAL A O 1
ATOM 579 N N . ARG A 1 73 ? 2.638 -4.116 -13.818 1.00 89.12 73 ARG A N 1
ATOM 580 C CA . ARG A 1 73 ? 1.614 -4.872 -14.567 1.00 89.12 73 ARG A CA 1
ATOM 581 C C . ARG A 1 73 ? 1.793 -6.385 -14.420 1.00 89.12 73 ARG A C 1
ATOM 583 O O . ARG A 1 73 ? 2.260 -7.057 -15.331 1.00 89.12 73 ARG A O 1
ATOM 590 N N . LEU A 1 74 ? 1.434 -6.908 -13.253 1.00 89.44 74 LEU A N 1
ATOM 591 C CA . LEU A 1 74 ? 1.410 -8.340 -12.950 1.00 89.44 74 LEU A CA 1
ATOM 592 C C . LEU A 1 74 ? 0.132 -8.662 -12.165 1.00 89.44 74 LEU A C 1
ATOM 594 O O . LEU A 1 74 ? -0.268 -7.839 -11.336 1.00 89.44 74 LEU A O 1
ATOM 598 N N . PRO A 1 75 ? -0.495 -9.834 -12.369 1.00 90.62 75 PRO A N 1
ATOM 599 C CA . PRO A 1 75 ? -1.575 -10.294 -11.505 1.00 90.62 75 PRO A CA 1
ATOM 600 C C . PRO A 1 75 ? -1.048 -10.407 -10.077 1.00 90.62 75 PRO A C 1
ATOM 602 O O . PRO A 1 75 ? -0.114 -11.168 -9.813 1.00 90.62 75 PRO A O 1
ATOM 605 N N . LYS A 1 76 ? -1.611 -9.624 -9.159 1.00 93.00 76 LYS A N 1
ATOM 606 C CA . LYS A 1 76 ? -1.115 -9.566 -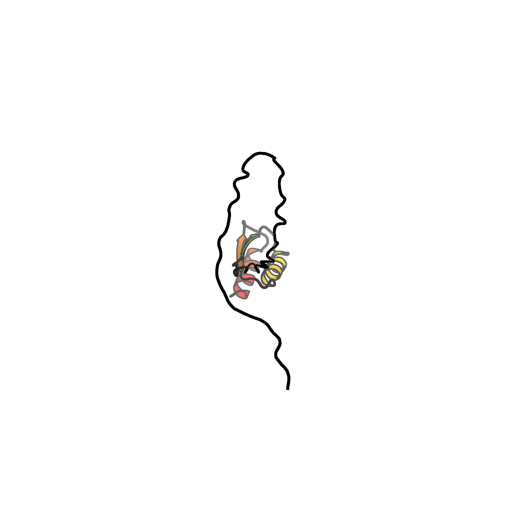7.788 1.00 93.00 76 LYS A CA 1
ATOM 607 C C . LYS A 1 76 ? -2.215 -9.358 -6.770 1.00 93.00 76 LYS A C 1
ATOM 609 O O . LYS A 1 76 ? -3.304 -8.892 -7.091 1.00 93.00 76 LYS A O 1
ATOM 614 N N . GLU A 1 77 ? -1.870 -9.676 -5.541 1.00 93.75 77 GLU A N 1
ATOM 615 C CA . GLU A 1 77 ? -2.645 -9.439 -4.339 1.00 93.75 77 GLU A CA 1
ATOM 616 C C . GLU A 1 77 ? -1.736 -8.747 -3.330 1.00 93.75 77 GLU A C 1
ATOM 618 O O . GLU A 1 77 ? -0.571 -9.117 -3.202 1.00 93.75 77 GLU A O 1
ATOM 623 N N . ILE A 1 78 ? -2.242 -7.714 -2.662 1.00 93.94 78 ILE A N 1
ATOM 624 C CA . ILE A 1 78 ? -1.486 -6.953 -1.668 1.00 93.94 78 ILE A CA 1
ATOM 625 C C . ILE A 1 78 ? -2.227 -7.099 -0.346 1.00 93.94 78 ILE A C 1
ATOM 627 O O . ILE A 1 78 ? -3.376 -6.677 -0.238 1.00 93.94 78 ILE A O 1
ATOM 631 N N . ILE A 1 79 ? -1.565 -7.703 0.634 1.00 93.56 79 ILE A N 1
ATOM 632 C CA . ILE A 1 79 ? -2.071 -7.890 1.991 1.00 93.56 79 ILE A CA 1
ATOM 633 C C . ILE A 1 79 ? -1.242 -6.987 2.891 1.00 93.56 79 ILE A C 1
ATOM 635 O O . ILE A 1 79 ? -0.028 -7.161 3.004 1.00 93.56 79 ILE A O 1
ATOM 639 N N . VAL A 1 80 ? -1.894 -6.008 3.507 1.00 93.06 80 VAL A N 1
ATOM 640 C CA . VAL A 1 80 ? -1.239 -5.086 4.431 1.00 93.06 80 VAL A CA 1
ATOM 641 C C . VAL A 1 80 ? -1.524 -5.529 5.859 1.00 93.06 80 VAL A C 1
ATOM 643 O O . VAL A 1 80 ? -2.682 -5.756 6.205 1.00 93.06 80 VAL A O 1
ATOM 646 N N . ILE A 1 81 ? -0.477 -5.644 6.673 1.00 91.81 81 ILE A N 1
ATOM 647 C CA . ILE A 1 81 ? -0.582 -5.944 8.103 1.00 91.81 81 ILE A CA 1
ATOM 648 C C . ILE A 1 81 ? -0.117 -4.710 8.873 1.00 91.81 81 ILE A C 1
ATOM 650 O O . ILE A 1 81 ? 1.045 -4.334 8.774 1.00 91.81 81 ILE A O 1
ATOM 654 N N . ASP A 1 82 ? -1.022 -4.092 9.626 1.00 90.44 82 ASP A N 1
ATOM 655 C CA . ASP A 1 82 ? -0.711 -2.996 10.549 1.00 90.44 82 ASP A CA 1
ATOM 656 C C . ASP A 1 82 ? -0.358 -3.571 11.928 1.00 90.44 82 ASP A C 1
ATOM 658 O O . ASP A 1 82 ? -1.226 -4.137 12.593 1.00 90.44 82 ASP A O 1
ATOM 662 N N . ASP A 1 83 ? 0.896 -3.423 12.358 1.00 86.25 83 ASP A N 1
ATOM 663 C CA . ASP A 1 83 ? 1.395 -3.926 13.651 1.00 86.25 83 ASP A CA 1
ATOM 664 C C . ASP A 1 83 ? 1.219 -2.887 14.775 1.00 86.25 83 ASP A C 1
ATOM 666 O O . ASP A 1 83 ? 2.140 -2.542 15.510 1.00 86.25 83 ASP A O 1
ATOM 670 N N . GLY A 1 84 ? 0.020 -2.307 14.865 1.00 85.19 84 GLY A N 1
ATOM 671 C CA . GLY A 1 84 ? -0.301 -1.321 15.899 1.00 85.19 84 GLY A CA 1
ATOM 672 C C . GLY A 1 84 ? 0.344 0.052 15.689 1.00 85.19 84 GLY A C 1
ATOM 673 O O . GLY A 1 84 ? 0.773 0.679 16.659 1.00 85.19 84 GLY A O 1
ATOM 674 N N . SER A 1 85 ? 0.391 0.548 14.447 1.00 87.81 85 SER A N 1
ATOM 675 C CA . SER A 1 85 ? 0.890 1.901 14.170 1.00 87.81 85 SER A CA 1
ATOM 676 C C . SER A 1 85 ? 0.077 2.965 14.918 1.00 87.81 85 SER A C 1
ATOM 678 O O . SER A 1 85 ? -1.156 2.927 14.943 1.00 87.81 85 SER A O 1
ATOM 680 N N . THR A 1 86 ? 0.755 3.964 15.484 1.00 86.44 86 THR A N 1
ATOM 681 C CA . THR A 1 86 ? 0.122 5.080 16.221 1.00 86.44 86 THR A CA 1
ATOM 682 C C . THR A 1 86 ? 0.167 6.404 15.456 1.00 86.44 86 THR A C 1
ATOM 684 O O . THR A 1 86 ? -0.387 7.408 15.897 1.00 86.44 86 THR A O 1
ATOM 687 N N . ASP A 1 87 ? 0.789 6.406 14.279 1.00 84.69 87 ASP A N 1
ATOM 688 C CA . ASP A 1 87 ? 1.134 7.586 13.481 1.00 84.69 87 ASP A CA 1
ATOM 689 C C . ASP A 1 87 ? 0.075 8.000 12.442 1.00 84.69 87 ASP A C 1
ATOM 691 O O . ASP A 1 87 ? 0.322 8.865 11.600 1.00 84.69 87 ASP A O 1
ATOM 695 N N . GLY A 1 88 ? -1.100 7.372 12.465 1.00 85.88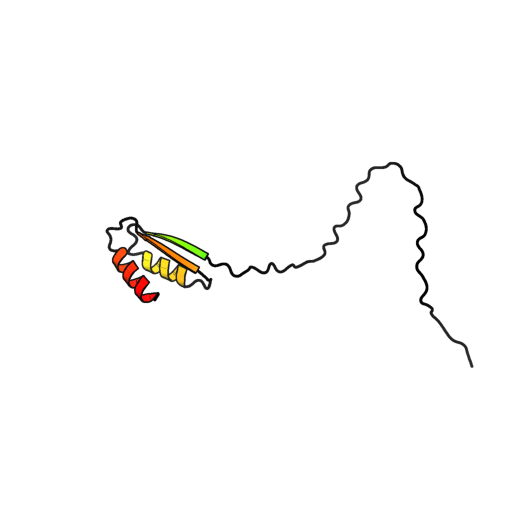 88 GLY A N 1
ATOM 696 C CA . GLY A 1 88 ? -2.158 7.618 11.488 1.00 85.88 88 GLY A CA 1
ATOM 697 C C . GLY A 1 88 ? -2.073 6.767 10.211 1.00 85.88 88 GLY A C 1
ATOM 698 O O . GLY A 1 88 ? -2.829 7.001 9.263 1.00 85.88 88 GLY A O 1
ATOM 699 N N . SER A 1 89 ? -1.188 5.759 10.163 1.00 87.75 89 SER A N 1
ATOM 700 C CA . SER A 1 89 ? -1.078 4.827 9.026 1.00 87.75 89 SER A CA 1
ATOM 701 C C . SER A 1 89 ? -2.408 4.142 8.685 1.00 87.75 89 SER A C 1
ATOM 703 O O . SER A 1 89 ? -2.724 3.948 7.511 1.00 87.75 89 SER A O 1
ATOM 705 N N . ARG A 1 90 ? -3.241 3.841 9.691 1.00 89.06 90 ARG A N 1
ATOM 706 C CA . ARG A 1 90 ? -4.545 3.185 9.502 1.00 89.06 90 ARG A CA 1
ATOM 707 C C . ARG A 1 90 ? -5.507 4.000 8.637 1.00 89.06 90 ARG A C 1
ATOM 709 O O . ARG A 1 90 ? -6.103 3.457 7.713 1.00 89.06 90 ARG A O 1
ATOM 716 N N . GLN A 1 91 ? -5.608 5.307 8.870 1.00 90.81 91 GLN A N 1
ATOM 717 C CA . GLN A 1 91 ? -6.481 6.203 8.106 1.00 90.81 91 GLN A CA 1
ATOM 718 C C . GLN A 1 91 ? -6.053 6.271 6.633 1.00 90.81 91 GLN A C 1
ATOM 720 O O . GLN A 1 91 ? -6.886 6.343 5.724 1.00 90.81 91 GLN A O 1
ATOM 725 N N . ILE A 1 92 ? -4.742 6.217 6.383 1.00 90.69 92 ILE A N 1
ATOM 726 C CA . ILE A 1 92 ? -4.176 6.181 5.031 1.00 90.69 92 ILE A CA 1
ATOM 727 C C . ILE A 1 92 ? -4.526 4.852 4.353 1.00 90.69 92 ILE A C 1
ATOM 729 O O . ILE A 1 92 ? -4.950 4.857 3.196 1.00 90.69 92 ILE A O 1
ATOM 733 N N . LEU A 1 93 ? -4.419 3.726 5.066 1.00 90.50 93 LEU A N 1
ATOM 734 C CA . LEU A 1 93 ? -4.801 2.407 4.551 1.00 90.50 93 LEU A CA 1
ATOM 735 C C . LEU A 1 93 ? -6.283 2.324 4.189 1.00 90.50 93 LEU A C 1
ATOM 737 O O . LEU A 1 93 ? -6.612 1.868 3.095 1.00 90.50 93 LEU A O 1
ATOM 741 N N . GLU A 1 94 ? -7.173 2.823 5.045 1.00 91.06 94 GLU A N 1
ATOM 742 C CA . GLU A 1 94 ? -8.617 2.860 4.777 1.00 91.06 94 GLU A CA 1
ATOM 743 C C . GLU A 1 94 ? -8.959 3.707 3.543 1.00 91.06 94 GLU A C 1
ATOM 745 O O . GLU A 1 94 ? -9.836 3.354 2.748 1.00 91.06 94 GLU A O 1
ATOM 750 N N . ARG A 1 95 ? -8.265 4.836 3.347 1.00 93.25 95 ARG A N 1
ATOM 751 C CA . ARG A 1 95 ? -8.396 5.646 2.128 1.00 93.25 95 ARG A CA 1
ATOM 752 C C . ARG A 1 95 ? -7.932 4.865 0.897 1.00 93.25 95 ARG A C 1
ATOM 754 O O . ARG A 1 95 ? -8.684 4.763 -0.069 1.00 93.25 95 ARG A O 1
ATOM 761 N N . LEU A 1 96 ? -6.740 4.271 0.949 1.00 90.06 96 LEU A N 1
ATOM 762 C CA . LEU A 1 96 ? -6.166 3.502 -0.161 1.00 90.06 96 LEU A CA 1
ATOM 763 C C . LEU A 1 96 ? -7.011 2.275 -0.531 1.00 90.06 96 LEU A C 1
ATOM 765 O O . LEU A 1 96 ? -7.093 1.922 -1.707 1.00 90.06 96 LEU A O 1
ATOM 769 N N . GLN A 1 97 ? -7.652 1.636 0.450 1.00 90.19 97 GLN A N 1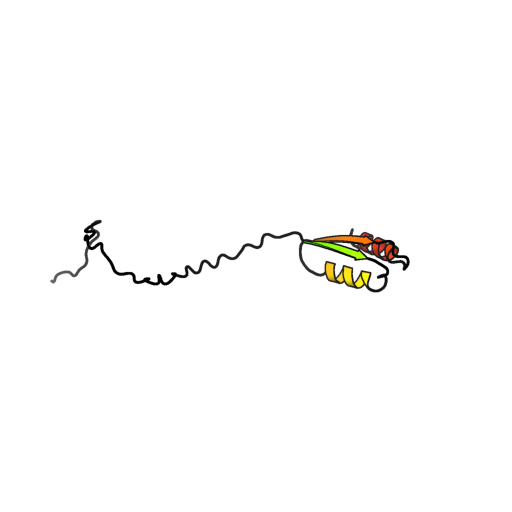
ATOM 770 C CA . GLN A 1 97 ? -8.556 0.511 0.223 1.00 90.19 97 GLN A CA 1
ATOM 771 C C . GLN A 1 97 ? -9.830 0.947 -0.508 1.00 90.19 97 GLN A C 1
ATOM 773 O O . GLN A 1 97 ? -10.256 0.263 -1.437 1.00 90.19 97 GLN A O 1
ATOM 778 N N . ARG A 1 98 ? -10.414 2.098 -0.142 1.00 92.00 98 ARG A N 1
ATOM 779 C CA . ARG A 1 98 ? -11.571 2.668 -0.856 1.00 92.00 98 ARG A CA 1
ATOM 780 C C . ARG A 1 98 ? -11.239 3.029 -2.302 1.00 92.00 98 ARG A C 1
ATOM 782 O O . ARG A 1 98 ? -12.054 2.776 -3.174 1.00 92.00 98 ARG A O 1
ATOM 789 N N . GLU A 1 99 ? -10.042 3.554 -2.562 1.00 89.31 99 GLU A N 1
ATOM 790 C CA . GLU A 1 99 ? -9.545 3.837 -3.922 1.00 89.31 99 GLU A CA 1
ATOM 791 C C . GLU A 1 99 ? -9.229 2.573 -4.744 1.00 89.31 99 GLU A C 1
ATOM 793 O O . GLU A 1 99 ? -9.016 2.642 -5.955 1.00 89.31 99 GLU A O 1
ATOM 798 N N . ALA A 1 100 ? -9.068 1.419 -4.093 1.00 83.25 100 ALA A N 1
ATOM 799 C CA . ALA A 1 100 ? -8.771 0.153 -4.758 1.00 83.25 100 ALA A CA 1
ATOM 800 C C . ALA A 1 100 ? -10.023 -0.649 -5.135 1.00 83.25 100 ALA A C 1
ATOM 802 O O . ALA A 1 100 ? -9.890 -1.636 -5.861 1.00 83.25 100 ALA A O 1
ATOM 803 N N . ARG A 1 101 ? -11.190 -0.245 -4.626 1.00 73.56 101 ARG A N 1
ATOM 804 C CA . ARG A 1 101 ? -12.483 -0.888 -4.850 1.00 73.56 101 ARG A CA 1
ATOM 805 C C . ARG A 1 101 ? -13.181 -0.301 -6.070 1.00 73.56 101 ARG A C 1
ATOM 807 O O . ARG A 1 101 ? -13.834 -1.101 -6.769 1.00 73.56 101 ARG A O 1
#

Radius of gyration: 35.48 Å; chains: 1; bounding box: 53×69×98 Å

Foldseek 3Di:
DDDDDDDDDDDDDDDDDDDPPDDDDDDPPPDPPPPPPCPVVPPPDQDEAEAEAEDAQCLPCVVVVVVVVVVDPGRYHYHYHYPPHPNCNVVVVVVVVVVVD